Protein AF-A0A2V7M3E2-F1 (afdb_monomer_lite)

Secondary structure (DSSP, 8-state):
-----------SHHHHHHHHHHHHHHHHHHTT-SEEEEEEETTTTEEEEEEE---TTSS----------SSTT--

Radius of gyration: 20.02 Å; chains: 1; bounding box: 34×55×48 Å

Sequence (75 aa):
MKSSASSSPARSRASAKKEEATALFALLEEHEHEQVSLVYEPSSGYRGIIAIHDTTLGPALGGTRFWHYASDRDA

pLDDT: mean 82.61, std 18.77, range [44.44, 97.69]

Foldseek 3Di:
DDDDDDDDDPPDPPVVVVVVVVVVVVVCVVQQWPDKDWDADVVVRDTDIDTHRDQPVHDDDDDDDDDDDPDPVRD

Structure (mmCIF, N/CA/C/O backbone):
data_AF-A0A2V7M3E2-F1
#
_entry.id   AF-A0A2V7M3E2-F1
#
loop_
_atom_site.group_PDB
_atom_site.id
_atom_site.type_symbol
_atom_site.label_atom_id
_atom_site.label_alt_id
_atom_site.label_comp_id
_atom_site.label_asym_id
_atom_site.label_entity_id
_atom_site.label_seq_id
_atom_site.pdbx_PDB_ins_code
_atom_site.Cartn_x
_atom_site.Cartn_y
_atom_site.Cartn_z
_atom_site.occupancy
_atom_site.B_iso_or_equiv
_atom_site.auth_seq_id
_atom_site.auth_comp_id
_atom_site.auth_asym_id
_atom_site.auth_atom_id
_atom_site.pdbx_PDB_model_num
ATOM 1 N N . MET A 1 1 ? -23.269 -43.371 37.466 1.00 44.47 1 MET A N 1
ATOM 2 C CA . MET A 1 1 ? -21.894 -43.761 37.089 1.00 44.47 1 MET A CA 1
ATOM 3 C C . MET A 1 1 ? -21.759 -43.635 35.575 1.00 44.47 1 MET A C 1
ATOM 5 O O . MET A 1 1 ? -22.471 -44.368 34.914 1.00 44.47 1 MET A O 1
ATOM 9 N N . LYS A 1 2 ? -20.846 -42.763 35.093 1.00 44.44 2 LYS A N 1
ATOM 10 C CA . LYS A 1 2 ? -20.234 -42.720 33.733 1.00 44.44 2 LYS A CA 1
ATOM 11 C C . LYS A 1 2 ? -21.211 -42.398 32.569 1.00 44.44 2 LYS A C 1
ATOM 13 O O . LYS A 1 2 ? -22.320 -42.890 32.560 1.00 44.44 2 LYS A O 1
ATOM 18 N N . SER A 1 3 ? -20.922 -41.588 31.554 1.00 49.28 3 SER A N 1
ATOM 19 C CA . SER A 1 3 ? -19.714 -40.882 31.117 1.00 49.28 3 SER A CA 1
ATOM 20 C C . SER A 1 3 ? -20.087 -39.900 29.994 1.00 49.28 3 SER A C 1
ATOM 22 O O . SER A 1 3 ? -20.999 -40.144 29.212 1.00 49.28 3 SER A O 1
ATOM 24 N N . SER A 1 4 ? -19.323 -38.815 29.940 1.00 59.84 4 SER A N 1
ATOM 25 C CA . SER A 1 4 ? -19.130 -37.839 28.866 1.00 59.84 4 SER A CA 1
ATOM 26 C C . SER A 1 4 ? -19.127 -38.371 27.425 1.00 59.84 4 SER A C 1
ATOM 28 O O . SER A 1 4 ? -18.484 -39.382 27.149 1.00 59.84 4 SER A O 1
ATOM 30 N N . ALA A 1 5 ? -19.632 -37.556 26.497 1.00 46.81 5 ALA A N 1
ATOM 31 C CA . ALA A 1 5 ? -18.990 -37.335 25.199 1.00 46.81 5 ALA A CA 1
ATOM 32 C C . ALA A 1 5 ? -19.305 -35.907 24.723 1.00 46.81 5 ALA A C 1
ATOM 34 O O . ALA A 1 5 ? -20.428 -35.593 24.337 1.00 46.81 5 ALA A O 1
ATOM 35 N N . SER A 1 6 ? -18.313 -35.021 24.816 1.00 53.00 6 SER A N 1
ATOM 36 C CA . SER A 1 6 ? -18.350 -33.678 24.248 1.00 53.00 6 SER A CA 1
ATOM 37 C C . SER A 1 6 ? -18.255 -33.769 22.723 1.00 53.00 6 SER A C 1
ATOM 39 O O . SER A 1 6 ? -17.206 -34.105 22.179 1.00 53.00 6 SER A O 1
ATOM 41 N N . SER A 1 7 ? -19.327 -33.444 21.999 1.00 49.09 7 SER A N 1
ATOM 42 C CA . SER A 1 7 ? -19.221 -33.223 20.554 1.00 49.09 7 SER A CA 1
ATOM 43 C C . SER A 1 7 ? -18.855 -31.762 20.301 1.00 49.09 7 SER A C 1
ATOM 45 O O . SER A 1 7 ? -19.716 -30.900 20.143 1.00 49.09 7 SER A O 1
ATOM 47 N N . SER A 1 8 ? -17.557 -31.480 20.287 1.00 58.12 8 SER A N 1
ATOM 48 C CA . SER A 1 8 ? -17.034 -30.244 19.713 1.00 58.12 8 SER A CA 1
ATOM 49 C C . SER A 1 8 ? -16.437 -30.560 18.346 1.00 58.12 8 SER A C 1
ATOM 51 O O . SER A 1 8 ? -15.601 -31.461 18.252 1.00 58.12 8 SER A O 1
ATOM 53 N N . PRO A 1 9 ? -16.804 -29.809 17.296 1.00 50.69 9 PRO A N 1
ATOM 54 C CA . PRO A 1 9 ? -15.839 -29.532 16.248 1.00 50.69 9 PRO A CA 1
ATOM 55 C C . PRO A 1 9 ? -15.840 -28.032 15.929 1.00 50.69 9 PRO A C 1
ATOM 57 O O . PRO A 1 9 ? -16.440 -27.572 14.964 1.00 50.69 9 PRO A O 1
ATOM 60 N N . ALA A 1 10 ? -15.113 -27.246 16.723 1.00 49.62 10 ALA A N 1
ATOM 61 C CA . ALA A 1 10 ? -14.771 -25.861 16.391 1.00 49.62 10 ALA A CA 1
ATOM 62 C C . ALA A 1 10 ? -13.573 -25.803 15.417 1.00 49.62 10 ALA A C 1
ATOM 64 O O . ALA A 1 10 ? -12.542 -25.202 15.715 1.00 49.62 10 ALA A O 1
ATOM 65 N N . ARG A 1 11 ? -13.671 -26.461 14.253 1.00 55.19 11 ARG A N 1
ATOM 66 C CA . ARG A 1 11 ? -12.592 -26.492 13.247 1.00 55.19 11 ARG A CA 1
ATOM 67 C C . ARG A 1 11 ? -13.118 -26.089 11.869 1.00 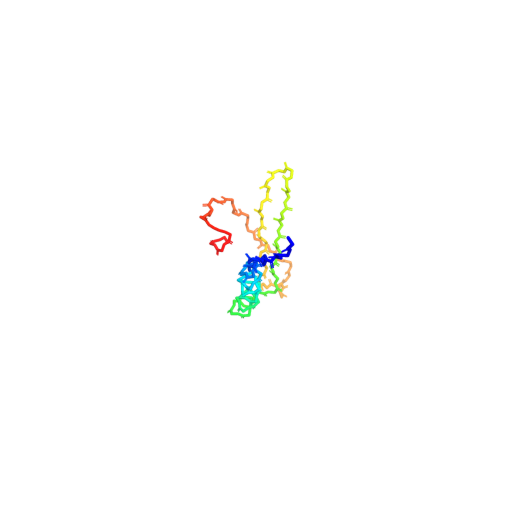55.19 11 ARG A C 1
ATOM 69 O O . ARG A 1 11 ? -13.343 -26.942 11.024 1.00 55.19 11 ARG A O 1
ATOM 76 N N . SER A 1 12 ? -13.313 -24.789 11.632 1.00 54.69 12 SER A N 1
ATOM 77 C CA . SER A 1 12 ? -13.554 -24.296 10.258 1.00 54.69 12 SER A CA 1
ATOM 78 C C . SER A 1 12 ? -13.180 -22.836 9.963 1.00 54.69 12 SER A C 1
ATOM 80 O O . SER A 1 12 ? -13.041 -22.488 8.799 1.00 54.69 12 SER A O 1
ATOM 82 N N . ARG A 1 13 ? -12.944 -21.964 10.956 1.00 54.25 13 ARG A N 1
ATOM 83 C CA . ARG A 1 13 ? -12.647 -20.536 10.686 1.00 54.25 13 ARG A CA 1
ATOM 84 C C . ARG A 1 13 ? -11.189 -20.202 10.354 1.00 54.25 13 ARG A C 1
ATOM 86 O O . ARG A 1 13 ? -10.926 -19.115 9.854 1.00 54.25 13 ARG A O 1
ATOM 93 N N . ALA A 1 14 ? -10.243 -21.093 10.648 1.00 51.22 14 ALA A N 1
ATOM 94 C CA . ALA A 1 14 ? -8.816 -20.813 10.468 1.00 51.22 14 ALA A CA 1
ATOM 95 C C . ALA A 1 14 ? -8.322 -21.042 9.028 1.00 51.22 14 ALA A C 1
ATOM 97 O O . ALA A 1 14 ? -7.356 -20.409 8.614 1.00 51.22 14 ALA A O 1
ATOM 98 N N . SER A 1 15 ? -8.977 -21.924 8.266 1.00 50.12 15 SER A N 1
ATOM 99 C CA . SER A 1 15 ? -8.559 -22.303 6.910 1.00 50.12 15 SER A CA 1
ATOM 100 C C . SER A 1 15 ? -8.824 -21.190 5.892 1.00 50.12 15 SER A C 1
ATOM 102 O O . SER A 1 15 ? -7.923 -20.838 5.141 1.00 50.12 15 SER A O 1
ATOM 104 N N . ALA A 1 16 ? -10.014 -20.578 5.932 1.00 57.31 16 ALA A N 1
ATOM 105 C CA . ALA A 1 16 ? -10.427 -19.545 4.976 1.00 57.31 16 ALA A CA 1
ATOM 106 C C . ALA A 1 16 ? -9.557 -18.274 5.043 1.00 57.31 16 ALA A C 1
ATOM 108 O O . ALA A 1 16 ? -9.214 -17.694 4.021 1.00 57.31 16 ALA A O 1
ATOM 109 N N . LYS A 1 17 ? -9.112 -17.878 6.246 1.00 52.97 17 LYS A N 1
ATOM 110 C CA . LYS A 1 17 ? -8.227 -16.711 6.424 1.00 52.97 17 LYS A CA 1
ATOM 111 C C . LYS A 1 17 ? -6.840 -16.894 5.805 1.00 52.97 17 LYS A C 1
ATOM 113 O O . LYS A 1 17 ? -6.161 -15.910 5.533 1.00 52.97 17 LYS A O 1
ATOM 118 N N . LYS A 1 18 ? -6.392 -18.141 5.631 1.00 53.69 18 LYS A N 1
ATOM 119 C CA . LYS A 1 18 ? -5.072 -18.431 5.064 1.00 53.69 18 LYS A CA 1
ATOM 120 C C . LYS A 1 18 ? -5.064 -18.223 3.548 1.00 53.69 18 LYS A C 1
ATOM 122 O O . LYS A 1 18 ? -4.073 -17.735 3.022 1.00 53.69 18 LYS A O 1
ATOM 127 N N . GLU A 1 19 ? -6.171 -18.543 2.881 1.00 61.88 19 GLU A N 1
ATOM 128 C CA . GLU A 1 19 ? -6.325 -18.400 1.429 1.00 61.88 19 GLU A CA 1
ATOM 129 C C . GLU A 1 19 ? -6.338 -16.929 0.991 1.00 61.88 19 GLU A C 1
ATOM 131 O O . GLU A 1 19 ? -5.649 -16.587 0.035 1.00 61.88 19 GLU A O 1
ATOM 136 N N . GLU A 1 20 ? -7.019 -16.037 1.723 1.00 64.94 20 GLU A N 1
ATOM 137 C CA . GLU A 1 20 ? -7.023 -14.595 1.409 1.00 64.94 20 GLU A CA 1
ATOM 138 C C . GLU A 1 20 ? -5.632 -13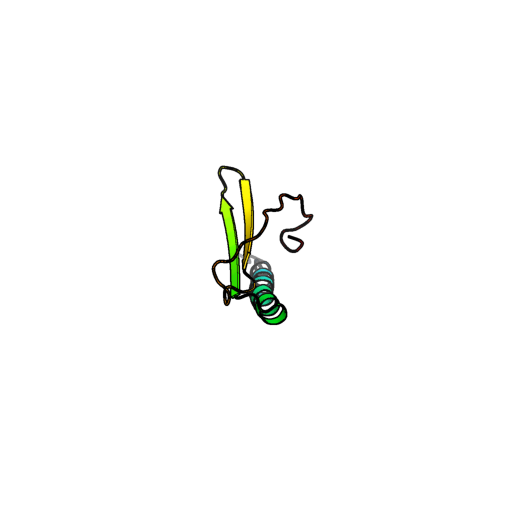.956 1.523 1.00 64.94 20 GLU A C 1
ATOM 140 O O . GLU A 1 20 ? -5.233 -13.181 0.656 1.00 64.94 20 GLU A O 1
ATOM 145 N N . ALA A 1 21 ? -4.862 -14.315 2.554 1.00 63.69 21 ALA A N 1
ATOM 146 C CA . ALA A 1 21 ? -3.503 -13.802 2.721 1.00 63.69 21 ALA A CA 1
ATOM 147 C C . ALA A 1 21 ? -2.554 -14.302 1.616 1.00 63.69 21 ALA A C 1
ATOM 149 O O . ALA A 1 21 ? -1.682 -13.561 1.168 1.00 63.69 21 ALA A O 1
ATOM 150 N N . THR A 1 22 ? -2.724 -15.546 1.153 1.00 68.44 22 THR A N 1
ATOM 151 C CA . THR A 1 22 ? -1.978 -16.076 0.001 1.00 68.44 22 THR A CA 1
ATOM 152 C C . THR A 1 22 ? -2.404 -15.406 -1.308 1.00 68.44 22 THR A C 1
ATOM 154 O O . THR A 1 22 ? -1.550 -15.142 -2.151 1.00 68.44 22 THR A O 1
ATOM 157 N N . ALA A 1 23 ? -3.687 -15.066 -1.463 1.00 85.62 23 ALA A N 1
ATOM 158 C CA . ALA A 1 23 ? -4.192 -14.375 -2.648 1.00 85.62 23 ALA A CA 1
ATOM 159 C C . ALA A 1 23 ? -3.625 -12.954 -2.806 1.00 85.62 23 ALA A C 1
ATOM 161 O O . ALA A 1 23 ? -3.460 -12.500 -3.934 1.00 85.62 23 ALA A O 1
ATOM 162 N N . LEU A 1 24 ? -3.283 -12.266 -1.709 1.00 89.44 24 LEU A N 1
ATOM 163 C CA . LEU A 1 24 ? -2.685 -10.931 -1.782 1.00 89.44 24 LEU A CA 1
ATOM 164 C C . LEU A 1 24 ? -1.349 -10.950 -2.537 1.00 89.44 24 LEU A C 1
ATOM 166 O O . LEU A 1 24 ? -1.162 -10.156 -3.447 1.00 89.44 24 LEU A O 1
ATOM 170 N N . PHE A 1 25 ? -0.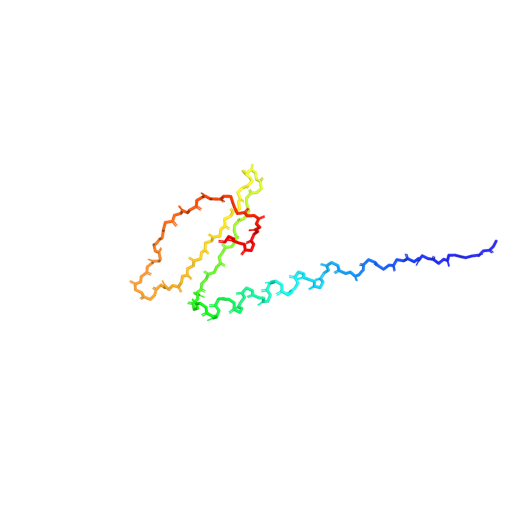444 -11.881 -2.220 1.00 91.81 25 PHE A N 1
ATOM 171 C CA . PHE A 1 25 ? 0.846 -11.972 -2.917 1.00 91.81 25 PHE A CA 1
ATOM 172 C C . PHE A 1 25 ? 0.698 -12.304 -4.404 1.00 91.81 25 PHE A C 1
ATOM 174 O O . PHE A 1 25 ? 1.446 -11.764 -5.209 1.00 91.81 25 PHE A O 1
ATOM 181 N N . ALA A 1 26 ? -0.290 -13.126 -4.768 1.00 93.38 26 ALA A N 1
ATOM 182 C CA . ALA A 1 26 ? -0.598 -13.391 -6.171 1.00 93.38 26 ALA A CA 1
ATOM 183 C C . ALA A 1 26 ? -1.049 -12.115 -6.907 1.00 93.38 26 ALA A C 1
ATOM 185 O O . ALA A 1 26 ? -0.628 -11.887 -8.034 1.00 93.38 26 ALA A O 1
ATOM 186 N N . LEU A 1 27 ? -1.843 -11.256 -6.255 1.00 92.38 27 LEU A N 1
ATOM 187 C CA . LEU A 1 27 ? -2.250 -9.962 -6.819 1.00 92.38 27 LEU A CA 1
ATOM 188 C C . LEU A 1 27 ? -1.083 -8.970 -6.926 1.00 92.38 27 LEU A C 1
ATOM 190 O O . LEU A 1 27 ? -1.019 -8.223 -7.898 1.00 92.38 27 LEU A O 1
ATOM 194 N N . LEU A 1 28 ? -0.162 -8.951 -5.952 1.00 94.62 28 LEU A N 1
ATOM 195 C CA . LEU A 1 28 ? 1.051 -8.128 -6.054 1.00 94.62 28 LEU A CA 1
ATOM 196 C C . LEU A 1 28 ? 1.905 -8.554 -7.252 1.00 94.62 28 LEU A C 1
ATOM 198 O O . LEU A 1 28 ? 2.406 -7.687 -7.956 1.00 94.62 28 LEU A O 1
ATOM 202 N N . GLU A 1 29 ? 2.055 -9.861 -7.481 1.00 95.25 29 GLU A N 1
ATOM 203 C CA . GLU A 1 29 ? 2.787 -10.399 -8.632 1.00 95.25 29 GLU A CA 1
ATOM 204 C C . GLU A 1 29 ? 2.076 -10.080 -9.955 1.00 95.25 29 GLU A C 1
ATOM 206 O O . GLU A 1 29 ? 2.709 -9.581 -10.880 1.00 95.25 29 GLU A O 1
ATOM 211 N N . GLU A 1 30 ? 0.759 -10.298 -10.032 1.00 95.62 30 GLU A N 1
ATOM 212 C CA . GLU A 1 30 ? -0.052 -10.018 -11.228 1.00 95.62 30 GLU A CA 1
ATOM 213 C C . GLU A 1 30 ? -0.009 -8.541 -11.644 1.00 95.62 30 GLU A C 1
ATOM 215 O O . GLU A 1 30 ? -0.003 -8.229 -12.836 1.00 95.62 30 GLU A O 1
ATOM 220 N N . HIS A 1 31 ? 0.014 -7.631 -10.669 1.00 95.38 31 HIS A N 1
ATOM 221 C CA . HIS A 1 31 ? 0.019 -6.187 -10.896 1.00 95.38 31 HIS A CA 1
ATOM 222 C C . HIS A 1 31 ? 1.375 -5.530 -10.646 1.00 95.38 31 HIS A C 1
ATOM 224 O O . HIS A 1 31 ? 1.417 -4.310 -10.503 1.00 95.38 31 HIS A O 1
ATOM 230 N N . GLU A 1 32 ? 2.442 -6.319 -10.522 1.00 95.94 32 GLU A N 1
ATOM 231 C CA . GLU A 1 32 ? 3.824 -5.852 -10.355 1.00 95.94 32 GLU A CA 1
ATOM 232 C C . GLU A 1 32 ? 4.000 -4.788 -9.250 1.00 95.94 32 GLU A C 1
ATOM 234 O O . GLU A 1 32 ? 4.822 -3.883 -9.367 1.00 95.94 32 GLU A O 1
ATOM 239 N N . HIS A 1 33 ? 3.225 -4.878 -8.162 1.00 96.50 33 HIS A N 1
ATOM 240 C CA . HIS A 1 33 ? 3.337 -3.940 -7.045 1.00 96.50 33 HIS A CA 1
ATOM 241 C C . HIS A 1 33 ? 4.533 -4.283 -6.159 1.00 96.50 33 HIS A C 1
ATOM 243 O O . HIS A 1 33 ? 4.613 -5.381 -5.605 1.00 96.50 33 HIS A O 1
ATOM 249 N N . GLU A 1 34 ? 5.404 -3.304 -5.922 1.00 96.88 34 GLU A N 1
ATOM 250 C CA . GLU A 1 34 ? 6.516 -3.433 -4.977 1.00 96.88 34 GLU A CA 1
ATOM 251 C C . GLU A 1 34 ? 6.049 -3.642 -3.526 1.00 96.88 34 GLU A C 1
ATOM 253 O O . GLU A 1 34 ? 6.664 -4.407 -2.776 1.00 96.88 34 GLU A O 1
ATOM 258 N N . GLN A 1 35 ? 4.981 -2.953 -3.096 1.00 95.19 35 GLN A N 1
ATOM 259 C CA . GLN A 1 35 ? 4.555 -2.977 -1.693 1.00 95.19 35 GLN A CA 1
ATOM 260 C C . GLN A 1 35 ? 3.070 -2.650 -1.497 1.00 95.19 35 GLN A C 1
ATOM 262 O O . GLN A 1 35 ? 2.535 -1.708 -2.075 1.00 95.19 35 GLN A O 1
ATOM 267 N N . VAL A 1 36 ? 2.428 -3.353 -0.558 1.00 95.06 36 VAL A N 1
ATOM 268 C CA . VAL A 1 36 ? 1.130 -2.967 0.017 1.00 95.06 36 VAL A CA 1
ATOM 269 C C . VAL A 1 36 ? 1.232 -2.944 1.544 1.00 95.06 36 VAL A C 1
ATOM 271 O O . VAL A 1 36 ? 1.701 -3.903 2.156 1.00 95.06 36 VAL A O 1
ATOM 274 N N . SER A 1 37 ? 0.798 -1.850 2.170 1.00 94.38 37 SER A N 1
ATOM 275 C CA . SER A 1 37 ? 0.759 -1.672 3.625 1.00 94.38 37 SER A CA 1
ATOM 276 C C . SER A 1 37 ? -0.678 -1.485 4.104 1.00 94.38 37 SER A C 1
ATOM 278 O O . SER A 1 37 ? -1.387 -0.593 3.637 1.00 94.38 37 SER A O 1
ATOM 280 N N . LEU A 1 38 ? -1.099 -2.323 5.052 1.00 93.81 38 LEU A N 1
ATOM 281 C CA . LEU A 1 38 ? -2.407 -2.246 5.700 1.00 93.81 38 LEU A CA 1
ATOM 282 C C . LEU A 1 38 ? -2.262 -1.521 7.037 1.00 93.81 38 LEU A C 1
ATOM 284 O O . LEU A 1 38 ? -1.498 -1.944 7.906 1.00 93.81 38 LEU A O 1
ATOM 288 N N . VAL A 1 39 ? -3.019 -0.444 7.214 1.00 94.94 39 VAL A N 1
ATOM 289 C CA . VAL A 1 39 ? -3.002 0.379 8.424 1.00 94.94 39 VAL A CA 1
ATOM 290 C C . VAL A 1 39 ? -4.350 0.263 9.115 1.00 94.94 39 VAL A C 1
ATOM 292 O O . VAL A 1 39 ? -5.390 0.547 8.524 1.00 94.94 39 VAL A O 1
ATOM 295 N N . TYR A 1 40 ? -4.329 -0.124 10.386 1.00 94.88 40 TYR A N 1
ATOM 296 C CA . TYR A 1 40 ? -5.507 -0.135 11.242 1.00 94.88 40 TYR A CA 1
ATOM 297 C C . TYR A 1 40 ? -5.214 0.640 12.521 1.00 94.88 40 TYR A C 1
ATOM 299 O O . TYR A 1 40 ? -4.299 0.291 13.266 1.00 94.88 40 TYR A O 1
ATOM 307 N N . GLU A 1 41 ? -5.992 1.689 12.767 1.00 96.75 41 GLU A N 1
ATOM 308 C CA . GLU A 1 41 ? -5.882 2.526 13.955 1.00 96.75 41 GLU A CA 1
ATOM 309 C C . GLU A 1 41 ? -7.232 2.498 14.703 1.00 96.75 41 GLU A C 1
ATOM 311 O O . GLU A 1 41 ? -8.205 3.122 14.270 1.00 96.75 41 GLU A O 1
ATOM 316 N N . PRO A 1 42 ? -7.338 1.727 15.804 1.00 95.62 42 PRO A N 1
ATOM 317 C CA . PRO A 1 42 ? -8.614 1.501 16.479 1.00 95.62 42 PRO A CA 1
ATOM 318 C C . PRO A 1 42 ? -9.216 2.732 17.163 1.00 95.62 42 PRO A C 1
ATOM 320 O O . PRO A 1 42 ? -10.434 2.770 17.328 1.00 95.62 42 PRO A O 1
ATOM 323 N N . SER A 1 43 ? -8.411 3.708 17.600 1.00 97.31 43 SER A N 1
ATOM 324 C CA . SER A 1 43 ? -8.920 4.838 18.394 1.00 97.31 43 SER A CA 1
ATOM 325 C C . SER A 1 43 ? -9.722 5.838 17.558 1.00 97.31 43 SER A C 1
ATOM 327 O O . SER A 1 43 ? -10.703 6.396 18.048 1.00 97.31 43 SER A O 1
ATOM 329 N N . SER A 1 44 ? -9.366 6.005 16.285 1.00 95.19 44 SER A N 1
ATOM 330 C CA . SER A 1 44 ? -10.114 6.769 15.280 1.00 95.19 44 SER A CA 1
ATOM 331 C C . SER A 1 44 ? -11.013 5.892 14.405 1.00 95.19 44 SER A C 1
ATOM 333 O O . SER A 1 44 ? -11.828 6.414 13.646 1.00 95.19 44 SER A O 1
ATOM 335 N N . GLY A 1 45 ? -10.875 4.564 14.489 1.00 92.50 45 GLY A N 1
ATOM 336 C CA . GLY A 1 45 ? -11.551 3.623 13.594 1.00 92.50 45 GLY A CA 1
ATOM 337 C C . GLY A 1 45 ? -11.010 3.654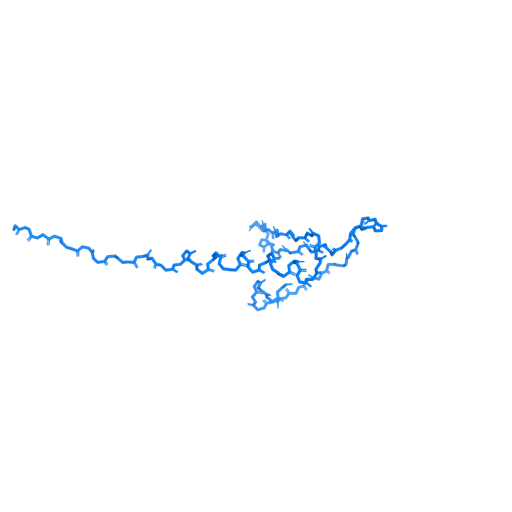 12.161 1.00 92.50 45 GLY A C 1
ATOM 338 O O . GLY A 1 45 ? -11.687 3.189 11.239 1.00 92.50 45 GLY A O 1
ATOM 339 N N . TYR A 1 46 ? -9.811 4.205 11.958 1.00 93.38 46 TYR A N 1
ATOM 340 C CA . TYR A 1 46 ? -9.189 4.318 10.647 1.00 93.38 46 TYR A CA 1
ATOM 341 C C . TYR A 1 46 ? -8.736 2.954 10.128 1.00 93.38 46 TYR A C 1
ATOM 343 O O . TYR A 1 46 ? -8.066 2.179 10.814 1.00 93.38 46 TYR A O 1
ATOM 351 N N . ARG A 1 47 ? -9.092 2.690 8.873 1.00 94.69 47 ARG A N 1
ATOM 352 C CA . ARG A 1 47 ? -8.610 1.570 8.068 1.00 94.69 47 ARG A CA 1
ATOM 353 C C . ARG A 1 47 ? -8.129 2.139 6.747 1.00 94.69 47 ARG A C 1
ATOM 355 O O . ARG A 1 47 ? -8.898 2.808 6.060 1.00 94.69 47 ARG A O 1
ATOM 362 N N . GLY A 1 48 ? -6.865 1.901 6.430 1.00 94.94 48 GLY A N 1
ATOM 363 C CA . GLY A 1 48 ? -6.228 2.423 5.231 1.00 94.94 48 GLY A CA 1
ATOM 364 C C . GLY A 1 48 ? -5.358 1.379 4.558 1.00 94.94 48 GLY A C 1
ATOM 365 O O . GLY A 1 48 ? -4.790 0.505 5.214 1.00 94.94 48 GLY A O 1
ATOM 366 N N . ILE A 1 49 ? -5.246 1.507 3.242 1.00 95.38 49 ILE A N 1
ATOM 367 C CA . ILE A 1 49 ? -4.391 0.684 2.396 1.00 95.38 49 ILE A CA 1
ATOM 368 C C . ILE A 1 49 ? -3.484 1.641 1.628 1.00 95.38 49 ILE A C 1
ATOM 370 O O . ILE A 1 49 ? -3.958 2.605 1.028 1.00 95.38 49 ILE A O 1
ATOM 374 N N . ILE A 1 50 ? -2.178 1.397 1.684 1.00 96.00 50 ILE A N 1
ATOM 375 C CA . ILE A 1 50 ? -1.178 2.135 0.912 1.00 96.00 50 ILE A CA 1
ATOM 376 C C . ILE A 1 50 ? -0.548 1.138 -0.052 1.00 96.00 50 ILE A C 1
ATOM 378 O O . ILE A 1 50 ? 0.152 0.229 0.387 1.00 96.00 50 ILE A O 1
ATOM 382 N N . ALA A 1 51 ? -0.811 1.304 -1.344 1.00 96.19 51 ALA A N 1
ATOM 383 C CA . ALA A 1 51 ? -0.256 0.477 -2.407 1.00 96.19 51 ALA A CA 1
ATOM 384 C C . ALA A 1 51 ? 0.782 1.284 -3.197 1.00 96.19 51 ALA A C 1
ATOM 386 O O . ALA A 1 51 ? 0.497 2.389 -3.663 1.00 96.19 51 ALA A O 1
ATOM 387 N N . ILE A 1 52 ? 1.989 0.739 -3.316 1.00 97.25 52 ILE A N 1
ATOM 388 C CA . ILE A 1 52 ? 3.098 1.295 -4.089 1.00 97.25 52 ILE A CA 1
ATOM 389 C C . ILE A 1 52 ? 3.351 0.339 -5.248 1.00 97.25 52 ILE A C 1
ATOM 391 O O . ILE A 1 52 ? 3.684 -0.826 -5.034 1.00 97.25 52 ILE A O 1
ATOM 395 N N . HIS A 1 53 ? 3.161 0.849 -6.462 1.00 96.69 53 HIS A N 1
ATOM 396 C CA . HIS A 1 53 ? 3.380 0.085 -7.681 1.00 96.69 53 HIS A CA 1
ATOM 397 C C . HIS A 1 53 ? 4.872 0.000 -8.015 1.00 96.69 53 HIS A C 1
ATOM 399 O O . HIS A 1 53 ? 5.417 -1.089 -8.049 1.00 96.69 53 HIS A O 1
ATOM 405 N N . ASP A 1 54 ? 5.536 1.142 -8.215 1.00 96.88 54 ASP A N 1
ATOM 406 C CA . ASP A 1 54 ? 6.932 1.211 -8.665 1.00 96.88 54 ASP A CA 1
ATOM 407 C C . ASP A 1 54 ? 7.616 2.468 -8.096 1.00 96.88 54 ASP A C 1
ATOM 409 O O . ASP A 1 54 ? 7.014 3.551 -8.066 1.00 96.88 54 ASP A O 1
ATOM 413 N N . THR A 1 55 ? 8.861 2.325 -7.637 1.00 97.56 55 THR A N 1
ATOM 414 C CA . THR A 1 55 ? 9.716 3.418 -7.138 1.00 97.56 55 THR A CA 1
ATOM 415 C C . THR A 1 55 ? 11.001 3.621 -7.952 1.00 97.56 55 THR A C 1
ATOM 417 O O . THR A 1 55 ? 11.870 4.410 -7.567 1.00 97.56 55 THR A O 1
ATOM 420 N N . THR A 1 56 ? 11.121 2.991 -9.125 1.00 97.69 56 THR A N 1
ATOM 421 C CA . THR A 1 56 ? 12.309 3.040 -10.001 1.00 97.69 56 THR A CA 1
ATOM 422 C C . THR A 1 56 ? 12.736 4.466 -10.364 1.00 97.69 56 THR A C 1
ATOM 424 O O . THR A 1 56 ? 13.929 4.772 -10.406 1.00 97.69 56 THR A O 1
ATOM 427 N N . LEU A 1 57 ? 11.779 5.364 -10.617 1.00 96.75 57 LEU A N 1
ATOM 428 C CA . LEU A 1 57 ? 12.049 6.760 -10.9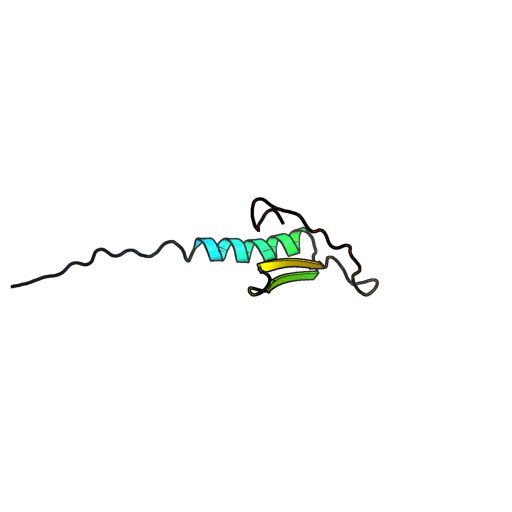98 1.00 96.75 57 LEU A CA 1
ATOM 429 C C . LEU A 1 57 ? 12.164 7.720 -9.800 1.00 96.75 57 LEU A C 1
ATOM 431 O O . LEU A 1 57 ? 12.382 8.918 -9.995 1.00 96.75 57 LEU A O 1
ATOM 435 N N . GLY A 1 58 ? 12.024 7.217 -8.573 1.00 96.56 58 GLY A N 1
ATOM 436 C CA . GLY A 1 58 ? 12.070 8.002 -7.345 1.00 96.56 58 GLY A CA 1
ATOM 437 C C . GLY A 1 58 ? 10.935 7.667 -6.371 1.00 96.56 58 GLY A C 1
ATOM 438 O O . GLY A 1 58 ? 10.213 6.688 -6.552 1.00 96.56 58 GLY A O 1
ATOM 439 N N . PRO A 1 59 ? 10.762 8.477 -5.311 1.00 97.56 59 PRO A N 1
ATOM 440 C CA . PRO A 1 59 ? 9.742 8.230 -4.296 1.00 97.56 59 PRO A CA 1
ATOM 441 C C . PRO A 1 59 ? 8.326 8.193 -4.884 1.00 97.56 59 PRO A C 1
ATOM 443 O O . PRO A 1 59 ? 7.949 9.077 -5.656 1.00 97.56 59 PRO A O 1
ATOM 446 N N . ALA A 1 60 ? 7.523 7.212 -4.465 1.00 97.19 60 ALA A N 1
ATOM 447 C CA . ALA A 1 60 ? 6.132 7.101 -4.886 1.00 97.19 60 ALA A CA 1
ATOM 448 C C . ALA A 1 60 ? 5.307 8.308 -4.408 1.00 97.19 60 ALA A C 1
ATOM 450 O O . ALA A 1 60 ? 5.293 8.647 -3.222 1.00 97.19 60 ALA A O 1
ATOM 451 N N . LEU A 1 61 ? 4.583 8.931 -5.339 1.00 96.88 61 LEU A N 1
ATOM 452 C CA . LEU A 1 61 ? 3.638 10.009 -5.068 1.00 96.88 61 LEU A CA 1
ATOM 453 C C . LEU A 1 61 ? 2.265 9.625 -5.619 1.00 96.88 61 LEU A C 1
ATOM 455 O O . LEU A 1 61 ? 2.125 9.292 -6.792 1.00 96.88 61 LEU A O 1
ATOM 459 N N . GLY A 1 62 ? 1.244 9.698 -4.766 1.00 94.62 62 GLY A N 1
ATOM 460 C CA . GLY A 1 62 ? -0.124 9.327 -5.108 1.00 94.62 62 GLY A CA 1
ATOM 461 C C . GLY A 1 62 ? -1.150 10.129 -4.314 1.00 94.62 62 GLY 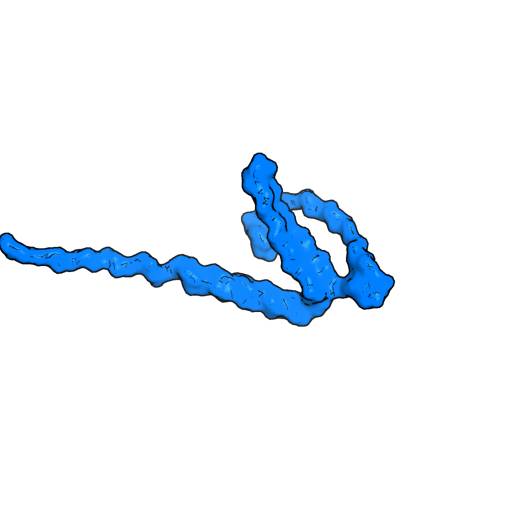A C 1
ATOM 462 O O . GLY A 1 62 ? -0.848 10.709 -3.272 1.00 94.62 62 GLY A O 1
ATOM 463 N N . GLY A 1 63 ? -2.377 10.182 -4.829 1.00 96.44 63 GLY A N 1
ATOM 464 C CA . GLY A 1 63 ? -3.505 10.794 -4.130 1.00 96.44 63 GLY A CA 1
ATOM 465 C C . GLY A 1 63 ? -4.088 9.866 -3.063 1.00 96.44 63 GLY A C 1
ATOM 466 O O . GLY A 1 63 ? -3.987 8.648 -3.159 1.00 96.44 63 GLY A O 1
ATOM 467 N N . THR A 1 64 ? -4.751 10.440 -2.058 1.00 96.19 64 THR A N 1
ATOM 468 C CA . THR A 1 64 ? -5.538 9.673 -1.081 1.00 96.19 64 THR A CA 1
ATOM 469 C C . THR A 1 64 ? -7.011 9.711 -1.462 1.00 96.19 64 THR A C 1
ATOM 471 O O . THR A 1 64 ? -7.576 10.784 -1.677 1.00 96.19 64 THR A O 1
ATOM 474 N N . ARG A 1 65 ? -7.651 8.541 -1.516 1.00 96.00 65 ARG A N 1
ATOM 475 C CA . ARG A 1 65 ? -9.099 8.412 -1.693 1.00 96.00 65 ARG A CA 1
ATOM 476 C C . ARG A 1 65 ? -9.728 7.955 -0.383 1.00 96.00 65 ARG A C 1
ATOM 478 O O . ARG A 1 65 ? -9.320 6.941 0.168 1.00 96.00 65 ARG A O 1
ATOM 485 N N . PHE A 1 66 ? -10.753 8.672 0.071 1.00 95.06 66 PHE A N 1
ATOM 486 C CA . PHE A 1 66 ? -11.608 8.237 1.172 1.00 95.06 66 PHE A CA 1
ATOM 487 C C . PHE A 1 66 ? -12.965 7.828 0.603 1.00 95.06 66 PHE A C 1
ATOM 489 O O . PHE A 1 66 ? -13.655 8.648 -0.006 1.00 95.06 66 PHE A O 1
ATOM 496 N N . TRP A 1 67 ? -13.319 6.553 0.734 1.00 94.94 67 TRP A N 1
ATOM 497 C CA . TRP A 1 67 ? -14.552 6.010 0.171 1.00 94.94 67 TRP A CA 1
ATOM 498 C C . TRP A 1 67 ? -15.095 4.865 1.026 1.00 94.94 67 TRP A C 1
ATOM 500 O O . TRP A 1 67 ? -14.334 4.146 1.670 1.00 94.94 67 TRP A O 1
ATOM 510 N N . HIS A 1 68 ? -16.418 4.695 1.025 1.00 94.12 68 HIS A N 1
ATOM 511 C CA . HIS A 1 68 ? -17.079 3.579 1.694 1.00 94.12 68 HIS A CA 1
ATOM 512 C C . HIS A 1 68 ? -17.192 2.395 0.734 1.00 94.12 68 HIS A C 1
ATOM 514 O O . HIS A 1 68 ? -18.105 2.336 -0.089 1.00 94.12 68 HIS A O 1
ATOM 520 N N . TYR A 1 69 ? -16.255 1.460 0.841 1.00 93.88 69 TYR A N 1
ATOM 521 C CA . TYR A 1 69 ? -16.318 0.182 0.137 1.00 93.88 69 TYR A CA 1
ATOM 522 C C . TYR A 1 69 ? -17.235 -0.805 0.870 1.00 93.88 69 TYR A C 1
ATOM 524 O O . TYR A 1 69 ? -17.415 -0.714 2.087 1.00 93.88 69 TYR A O 1
ATOM 532 N N . ALA A 1 70 ? -17.841 -1.735 0.128 1.00 94.06 70 ALA A N 1
ATOM 533 C CA . ALA A 1 70 ? -18.738 -2.740 0.699 1.00 94.06 70 ALA A CA 1
ATOM 534 C C . ALA A 1 70 ? -17.977 -3.792 1.525 1.00 94.06 70 ALA A C 1
ATOM 536 O O . ALA A 1 70 ? -18.513 -4.314 2.505 1.00 94.06 70 ALA A O 1
ATOM 537 N N . SER A 1 71 ? -16.728 -4.076 1.149 1.00 90.50 71 SER A N 1
ATOM 538 C CA . SER A 1 71 ? -15.832 -4.991 1.851 1.00 90.50 71 SER A CA 1
ATOM 539 C C . SER A 1 71 ? -14.371 -4.539 1.758 1.00 90.50 71 SER A C 1
ATOM 541 O O . SER A 1 71 ? -14.017 -3.745 0.889 1.00 90.50 71 SER A O 1
ATOM 543 N N . ASP A 1 72 ? -13.512 -5.085 2.626 1.00 86.88 72 ASP A N 1
ATOM 544 C CA . ASP A 1 72 ? -12.066 -4.811 2.621 1.00 86.88 72 ASP A CA 1
ATOM 545 C C . ASP A 1 72 ? -11.376 -5.320 1.336 1.00 86.88 72 ASP A C 1
ATOM 547 O O . ASP A 1 72 ? -10.294 -4.855 1.005 1.00 86.88 72 ASP A O 1
ATOM 551 N N . ARG A 1 73 ? -11.995 -6.261 0.604 1.00 87.19 73 ARG A N 1
ATOM 552 C CA . ARG A 1 73 ? -11.494 -6.782 -0.681 1.00 87.19 73 ARG A CA 1
ATOM 553 C C . ARG A 1 73 ? -11.788 -5.846 -1.859 1.00 87.19 73 ARG A C 1
ATOM 555 O O . ARG A 1 73 ? -11.100 -5.924 -2.869 1.00 87.19 73 ARG A O 1
ATOM 562 N N . ASP A 1 74 ? -12.820 -5.011 -1.746 1.00 87.38 74 ASP A N 1
ATOM 563 C CA . ASP A 1 74 ? -13.199 -4.057 -2.798 1.00 87.38 74 ASP A CA 1
ATOM 564 C C . ASP A 1 74 ? -12.378 -2.755 -2.740 1.00 87.38 74 ASP A C 1
ATOM 566 O O . ASP A 1 74 ? -12.495 -1.928 -3.647 1.00 87.38 74 ASP A O 1
ATOM 570 N N . ALA A 1 75 ? -11.626 -2.553 -1.651 1.00 84.38 75 ALA A N 1
ATOM 571 C CA . ALA A 1 75 ? -10.801 -1.378 -1.380 1.00 84.38 75 ALA A CA 1
ATOM 572 C C . ALA A 1 75 ? -9.398 -1.519 -1.979 1.00 84.38 75 ALA A C 1
ATOM 574 O O . ALA A 1 75 ? -8.914 -0.498 -2.521 1.00 84.38 75 ALA A O 1
#